Protein AF-A0A497KQF1-F1 (afdb_monomer_lite)

pLDDT: mean 91.86, std 6.02, range [51.75, 97.5]

Structure (mmCIF, N/CA/C/O backbone):
data_AF-A0A497KQF1-F1
#
_entry.id   AF-A0A497KQF1-F1
#
loop_
_atom_site.group_PDB
_atom_site.id
_atom_site.type_symbol
_atom_site.label_atom_id
_atom_site.label_alt_id
_atom_site.label_comp_id
_atom_site.label_asym_id
_atom_site.label_entity_id
_atom_site.label_seq_id
_atom_site.pdbx_PDB_ins_code
_atom_site.Cartn_x
_atom_site.Cartn_y
_atom_site.Cartn_z
_atom_site.occupancy
_atom_site.B_iso_or_equiv
_atom_site.auth_seq_id
_atom_site.auth_comp_id
_atom_site.auth_asym_id
_atom_site.auth_atom_id
_atom_site.pdbx_PDB_model_num
ATOM 1 N N . MET A 1 1 ? -23.542 -11.705 42.147 1.00 51.75 1 MET A N 1
ATOM 2 C CA . MET A 1 1 ? -23.238 -10.304 41.790 1.00 51.75 1 MET A CA 1
ATOM 3 C C . MET A 1 1 ? -24.564 -9.655 41.468 1.00 51.75 1 MET A C 1
ATOM 5 O O . MET A 1 1 ? -25.334 -10.265 40.739 1.00 51.75 1 MET A O 1
ATOM 9 N N . GLU A 1 2 ? -24.889 -8.533 42.103 1.00 63.56 2 GLU A N 1
ATOM 10 C CA . GLU A 1 2 ? -26.163 -7.850 41.864 1.00 63.56 2 GLU A CA 1
ATOM 11 C C . GLU A 1 2 ? -26.205 -7.357 40.415 1.00 63.56 2 GLU A C 1
ATOM 13 O O . GLU A 1 2 ? -25.338 -6.605 39.978 1.00 63.56 2 GLU A O 1
ATOM 18 N N . ASN A 1 3 ? -27.205 -7.811 39.660 1.00 76.56 3 ASN A N 1
ATOM 19 C CA . ASN A 1 3 ? -27.386 -7.461 38.252 1.00 76.56 3 ASN A CA 1
ATOM 20 C C . ASN A 1 3 ? -28.068 -6.097 38.095 1.00 76.56 3 ASN A C 1
ATOM 22 O O . ASN A 1 3 ? -28.768 -5.900 37.112 1.00 76.56 3 ASN A O 1
ATOM 26 N N . VAL A 1 4 ? -27.938 -5.185 39.060 1.00 85.94 4 VAL A N 1
ATOM 27 C CA . VAL A 1 4 ? -28.704 -3.935 39.099 1.00 85.94 4 VAL A CA 1
ATOM 28 C C . VAL A 1 4 ? -27.752 -2.755 39.277 1.00 85.94 4 VAL A C 1
ATOM 30 O O . VAL A 1 4 ? -26.956 -2.742 40.213 1.00 85.94 4 VAL A O 1
ATOM 33 N N . LEU A 1 5 ? -27.825 -1.772 38.377 1.00 86.00 5 LEU A N 1
ATOM 34 C CA . LEU A 1 5 ? -26.999 -0.562 38.391 1.00 86.00 5 LEU A CA 1
ATOM 35 C C . LEU A 1 5 ? -27.846 0.688 38.670 1.00 86.00 5 LEU A C 1
ATOM 37 O O . LEU A 1 5 ? -28.986 0.763 38.209 1.00 86.00 5 LEU A O 1
ATOM 41 N N . PRO A 1 6 ? -27.308 1.676 39.406 1.00 90.38 6 PRO A N 1
ATOM 42 C CA . PRO A 1 6 ? -27.988 2.943 39.641 1.00 90.38 6 PRO A CA 1
ATOM 43 C C . PRO A 1 6 ? -28.030 3.814 38.375 1.00 90.38 6 PRO A C 1
ATOM 45 O O . PRO A 1 6 ? -27.045 3.923 37.646 1.00 90.38 6 PRO A O 1
ATOM 48 N N . VAL A 1 7 ? -29.166 4.471 38.153 1.00 90.25 7 VAL A N 1
ATOM 49 C CA . VAL A 1 7 ? -29.380 5.513 37.145 1.00 90.25 7 VAL A CA 1
ATOM 50 C C . VAL A 1 7 ? -29.236 6.867 37.829 1.00 90.25 7 VAL A C 1
ATOM 52 O O . VAL A 1 7 ? -29.903 7.139 38.831 1.00 90.25 7 VAL A O 1
ATOM 55 N N . TYR A 1 8 ? -28.348 7.701 37.295 1.00 92.50 8 TYR A N 1
ATOM 56 C CA . TYR A 1 8 ? -28.025 9.012 37.852 1.00 92.50 8 TYR A CA 1
ATOM 57 C C . TYR A 1 8 ? -28.769 10.137 37.128 1.00 92.50 8 TYR A C 1
ATOM 59 O O . TYR A 1 8 ? -28.982 10.065 35.916 1.00 92.50 8 TYR A O 1
ATOM 67 N N . ASP A 1 9 ? -29.132 11.181 37.872 1.00 90.50 9 ASP A N 1
ATOM 68 C CA . ASP A 1 9 ? -29.605 12.451 37.325 1.00 90.50 9 ASP A CA 1
ATOM 69 C C . ASP A 1 9 ? -28.443 13.342 36.848 1.00 90.50 9 ASP A C 1
ATOM 71 O O . ASP A 1 9 ? -27.263 13.026 37.020 1.00 90.50 9 ASP A O 1
ATOM 75 N N . LEU A 1 10 ? -28.780 14.483 36.240 1.00 89.31 10 LEU A N 1
ATOM 76 C CA . LEU A 1 10 ? -27.799 15.474 35.780 1.00 89.31 10 LEU A CA 1
ATOM 77 C C . LEU A 1 10 ? -26.999 16.116 36.933 1.00 89.31 10 LEU A C 1
ATOM 79 O O . LEU A 1 10 ? -25.925 16.662 36.692 1.00 89.31 10 LEU A O 1
ATOM 83 N N . GLU A 1 11 ? -27.506 16.049 38.166 1.00 90.50 11 GLU A N 1
ATOM 84 C CA . GLU A 1 11 ? -26.865 16.542 39.392 1.00 90.50 11 GLU A CA 1
ATOM 85 C C . GLU A 1 11 ? -25.998 15.463 40.077 1.00 90.50 11 GLU A C 1
ATOM 87 O O . GLU A 1 11 ? -25.349 15.739 41.088 1.00 90.50 11 GLU A O 1
ATOM 92 N N . GLY A 1 12 ? -25.962 14.238 39.540 1.00 84.75 12 GLY A N 1
ATOM 93 C CA . GLY A 1 12 ? -25.232 13.095 40.088 1.00 84.75 12 GLY A CA 1
ATOM 94 C C . GLY A 1 12 ? -25.946 12.337 41.216 1.00 84.75 12 GLY A C 1
ATOM 95 O O . GLY A 1 12 ? -25.317 11.499 41.867 1.00 84.75 12 GLY A O 1
ATOM 96 N N . LYS A 1 13 ? -27.236 12.583 41.474 1.00 90.12 13 LYS A N 1
ATOM 97 C CA . LYS A 1 13 ? -28.041 11.825 42.448 1.00 90.12 13 LYS A CA 1
ATOM 98 C C . LYS A 1 13 ? -28.628 10.568 41.810 1.00 90.12 13 LYS A C 1
ATOM 100 O O . LYS A 1 13 ? -28.981 10.553 40.635 1.00 90.12 13 LYS A O 1
ATOM 105 N N . VAL A 1 14 ? -28.747 9.497 42.595 1.00 87.56 14 VAL A N 1
ATOM 106 C CA . VAL A 1 14 ? -29.343 8.229 42.144 1.00 87.56 14 VAL A CA 1
ATOM 107 C C . VAL A 1 14 ? -30.865 8.358 42.147 1.00 87.56 14 VAL A C 1
ATOM 109 O O . VAL A 1 14 ? -31.455 8.528 43.212 1.00 87.56 14 VAL A O 1
ATOM 112 N N . ILE A 1 15 ? -31.489 8.251 40.974 1.00 87.44 15 ILE A N 1
ATOM 113 C CA . ILE A 1 15 ? -32.952 8.280 40.828 1.00 87.44 15 ILE A CA 1
ATOM 114 C C . ILE A 1 15 ? -33.529 6.868 40.940 1.00 87.44 15 ILE A C 1
ATOM 116 O O . ILE A 1 15 ? -34.509 6.642 41.644 1.00 87.44 15 ILE A O 1
ATOM 120 N N . GLU A 1 16 ? -32.930 5.913 40.233 1.00 86.62 16 GLU A N 1
ATOM 121 C CA . GLU A 1 16 ? -33.508 4.584 40.028 1.00 86.62 16 GLU A CA 1
ATOM 122 C C . GLU A 1 16 ? -32.407 3.522 39.971 1.00 86.62 16 GLU A C 1
ATOM 124 O O . GLU A 1 16 ? -31.221 3.839 39.884 1.00 86.62 16 GLU A O 1
ATOM 129 N N . LYS A 1 17 ? -32.780 2.245 40.045 1.00 87.25 17 LYS A N 1
ATOM 130 C CA . LYS A 1 17 ? -31.880 1.114 39.833 1.00 87.25 17 LYS A CA 1
ATOM 131 C C . LYS A 1 17 ? -32.450 0.225 38.727 1.00 87.25 17 LYS A C 1
ATOM 133 O O . LYS A 1 17 ? -33.578 -0.239 38.844 1.00 87.25 17 LYS A O 1
ATOM 138 N N . THR A 1 18 ? -31.670 -0.029 37.679 1.00 87.94 18 THR A N 1
ATOM 139 C CA . THR A 1 18 ? -32.089 -0.805 36.500 1.00 87.94 18 THR A CA 1
ATOM 140 C C . THR A 1 18 ? -31.264 -2.078 36.361 1.00 87.94 18 THR A C 1
ATOM 142 O O . THR A 1 18 ? -30.070 -2.095 36.662 1.00 87.94 18 THR A O 1
ATOM 145 N N . GLU A 1 19 ? -31.891 -3.150 35.883 1.00 88.38 19 GLU A N 1
ATOM 146 C CA . GLU A 1 19 ? -31.211 -4.419 35.629 1.00 88.38 19 GLU A CA 1
ATOM 147 C C . GLU A 1 19 ? -30.260 -4.357 34.420 1.00 88.38 19 GLU A C 1
ATOM 149 O O . GLU A 1 19 ? -30.554 -3.742 33.394 1.00 88.38 19 GLU A O 1
ATOM 154 N N . ILE A 1 20 ? -29.117 -5.038 34.521 1.00 88.19 20 ILE A N 1
ATOM 155 C CA . ILE A 1 20 ? -28.092 -5.121 33.481 1.00 88.19 20 ILE A CA 1
ATOM 156 C C . ILE A 1 20 ? -28.562 -6.082 32.376 1.00 88.19 20 ILE A C 1
ATOM 158 O O . ILE A 1 20 ? -28.807 -7.264 32.643 1.00 88.19 20 ILE A O 1
ATOM 162 N N . PRO A 1 21 ? -28.617 -5.638 31.107 1.00 89.81 21 PRO A N 1
ATOM 163 C CA . PRO A 1 21 ? -28.924 -6.516 29.986 1.00 89.81 21 PRO A CA 1
ATOM 164 C C . PRO A 1 21 ? -27.937 -7.680 29.854 1.00 89.81 21 PRO A C 1
ATOM 166 O O . PRO A 1 21 ? -26.730 -7.526 30.046 1.00 89.81 21 PRO A O 1
ATOM 169 N N . LYS A 1 22 ? -28.435 -8.835 29.392 1.00 89.25 22 LYS A N 1
ATOM 170 C CA . LYS A 1 22 ? -27.641 -10.068 29.215 1.00 89.25 22 LYS A CA 1
ATOM 171 C C . LYS A 1 22 ? -26.362 -9.88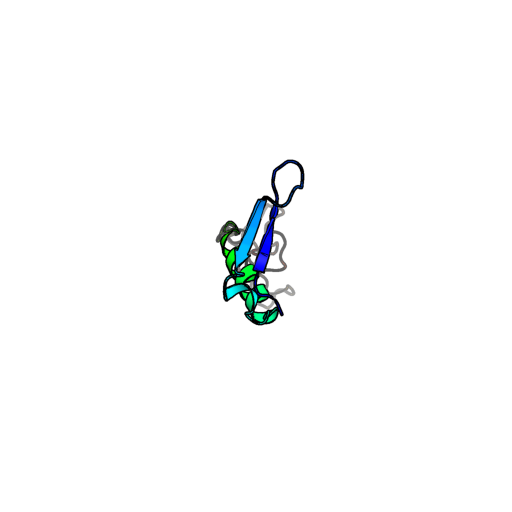1 28.380 1.00 89.25 22 LYS A C 1
ATOM 173 O O . LYS A 1 22 ? -25.398 -10.613 28.573 1.00 89.25 22 LYS A O 1
ATOM 178 N N . VAL A 1 23 ? -26.336 -8.888 27.485 1.00 89.94 23 VAL A N 1
ATOM 179 C CA . VAL A 1 23 ? -25.201 -8.579 26.596 1.00 89.94 23 VAL A CA 1
ATOM 180 C C . VAL A 1 23 ? -23.915 -8.280 27.374 1.00 89.94 23 VAL A C 1
ATOM 182 O O . VAL A 1 23 ? -22.855 -8.741 26.957 1.00 89.94 23 VAL A O 1
ATOM 185 N N . PHE A 1 24 ? -23.992 -7.596 28.519 1.00 87.44 24 PHE A N 1
ATOM 186 C CA . PHE A 1 24 ? -22.812 -7.217 29.312 1.00 87.44 24 PHE A CA 1
ATOM 187 C C . PHE A 1 24 ? -22.104 -8.403 29.981 1.00 87.44 24 PHE A C 1
ATOM 189 O O . PHE A 1 24 ? -20.935 -8.289 30.336 1.00 87.44 24 PHE A O 1
ATOM 196 N N . PHE A 1 25 ? -22.779 -9.547 30.118 1.00 89.62 25 PHE A N 1
ATOM 197 C CA . PHE A 1 25 ? -22.179 -10.777 30.646 1.00 89.62 25 PHE A CA 1
ATOM 198 C C . PHE A 1 25 ? -21.497 -11.622 29.564 1.00 89.62 25 PHE A C 1
ATOM 200 O O . PHE A 1 25 ? -20.880 -12.642 29.868 1.00 89.62 25 PHE A O 1
ATOM 207 N N . THR A 1 26 ? -21.612 -11.226 28.295 1.00 91.00 26 THR A N 1
ATOM 208 C CA . THR A 1 26 ? -20.991 -11.954 27.187 1.00 91.00 26 THR A CA 1
ATOM 209 C C . THR A 1 26 ? -19.468 -11.838 27.289 1.00 91.00 26 THR A C 1
ATOM 211 O O . THR A 1 26 ? -18.958 -10.724 27.438 1.00 91.00 26 THR A O 1
ATOM 214 N N . PRO A 1 27 ? -18.706 -12.943 27.178 1.00 93.38 27 PRO A N 1
ATOM 215 C CA . PRO A 1 27 ? -17.253 -12.879 27.237 1.00 93.38 27 PRO A CA 1
ATOM 216 C C . PRO A 1 27 ? -16.696 -12.050 26.075 1.00 93.38 27 PRO A C 1
ATOM 218 O O . PRO A 1 27 ? -17.065 -12.238 24.912 1.00 93.38 27 PRO A O 1
ATOM 221 N N . VAL A 1 28 ? -15.771 -11.145 26.389 1.00 93.75 28 VAL A N 1
ATOM 222 C CA . VAL A 1 28 ? -15.141 -10.282 25.387 1.00 93.75 28 VAL A CA 1
ATOM 223 C C . VAL A 1 28 ? -14.152 -11.095 24.555 1.00 93.75 28 VAL A C 1
ATOM 225 O O . VAL A 1 28 ? -13.196 -11.665 25.079 1.00 93.75 28 VAL A O 1
ATOM 228 N N . ARG A 1 29 ? -14.365 -11.112 23.236 1.00 96.12 29 ARG A N 1
ATOM 229 C CA . ARG A 1 29 ? -13.498 -11.776 22.253 1.00 96.12 29 ARG A CA 1
ATOM 230 C C . ARG A 1 29 ? -12.716 -10.752 21.422 1.00 96.12 29 ARG A C 1
ATOM 232 O O . ARG A 1 29 ? -13.235 -10.277 20.406 1.00 96.12 29 ARG A O 1
ATOM 239 N N . PRO A 1 30 ? -11.488 -10.376 21.829 1.00 95.62 30 PRO A N 1
ATOM 240 C CA . PRO A 1 30 ? -10.731 -9.316 21.158 1.00 95.62 30 PRO A CA 1
ATOM 241 C C . PRO A 1 30 ? -10.355 -9.670 19.712 1.00 95.62 30 PRO A C 1
ATOM 243 O O . PRO A 1 30 ? -10.250 -8.781 18.869 1.00 95.62 30 PRO A O 1
ATOM 246 N N . ASP A 1 31 ? -10.205 -10.958 19.401 1.00 96.81 31 ASP A N 1
ATOM 247 C CA . ASP A 1 31 ? -9.978 -11.485 18.055 1.00 96.81 31 ASP A CA 1
ATOM 248 C C . ASP A 1 31 ? -11.138 -11.150 17.102 1.00 96.81 31 ASP A C 1
ATOM 250 O O . ASP A 1 31 ? -10.918 -10.602 16.016 1.00 96.81 31 ASP A O 1
ATOM 254 N N . LEU A 1 32 ? -12.379 -11.412 17.530 1.00 96.19 32 LEU A N 1
ATOM 255 C CA . LEU A 1 32 ? -13.579 -11.125 16.741 1.00 96.19 32 LEU A CA 1
ATOM 256 C C . LEU A 1 32 ? -13.832 -9.626 16.616 1.00 96.19 32 LEU A C 1
ATOM 258 O O . LEU A 1 32 ? -14.117 -9.150 15.518 1.00 96.19 32 LEU A O 1
ATOM 262 N N . VAL A 1 33 ? -13.688 -8.882 17.717 1.00 96.31 33 VAL A N 1
ATOM 263 C CA . VAL A 1 33 ? -13.871 -7.424 17.719 1.00 96.31 33 VAL A CA 1
ATOM 264 C C . VAL A 1 33 ? -12.884 -6.771 16.755 1.00 96.31 33 VAL A C 1
ATOM 266 O O . VAL A 1 33 ? -13.290 -5.990 15.896 1.00 96.31 33 VAL A O 1
ATOM 269 N N . LYS A 1 34 ? -11.600 -7.148 16.813 1.00 97.31 34 LYS A N 1
ATOM 270 C CA . LYS A 1 34 ? -10.577 -6.622 15.901 1.00 97.31 34 LYS A CA 1
ATOM 271 C C . LYS A 1 34 ? -10.914 -6.927 14.443 1.00 97.31 34 LYS A C 1
ATOM 273 O O . LYS A 1 34 ? -10.837 -6.034 13.603 1.00 97.31 34 LYS A O 1
ATOM 278 N N . ARG A 1 35 ? -11.313 -8.166 14.135 1.00 97.31 35 ARG A N 1
ATOM 279 C CA . ARG A 1 35 ? -11.684 -8.562 12.769 1.00 97.31 35 ARG A CA 1
ATOM 280 C C . ARG A 1 35 ? -12.888 -7.772 12.250 1.00 97.31 35 ARG A C 1
ATOM 282 O O . ARG A 1 35 ? -12.848 -7.302 11.116 1.00 97.31 35 ARG A O 1
ATOM 289 N N . ALA A 1 36 ? -13.924 -7.609 13.070 1.00 97.12 36 ALA A N 1
ATOM 290 C CA . ALA A 1 36 ? -15.122 -6.859 12.705 1.00 97.12 36 ALA A CA 1
ATOM 291 C C . ALA A 1 36 ? -14.805 -5.378 12.449 1.00 97.12 36 ALA A C 1
ATOM 293 O O . ALA A 1 36 ? -15.204 -4.830 11.423 1.00 97.12 36 ALA A O 1
ATOM 294 N N . VAL A 1 37 ? -14.025 -4.747 13.332 1.00 97.25 37 VAL A N 1
ATOM 295 C CA . VAL A 1 37 ? -13.646 -3.334 13.191 1.00 97.25 37 VAL A CA 1
ATOM 296 C C . VAL A 1 37 ? -12.795 -3.107 11.944 1.00 97.25 37 VAL A C 1
ATOM 298 O O . VAL A 1 37 ? -13.077 -2.176 11.196 1.00 97.25 37 VAL A O 1
ATOM 301 N N . LEU A 1 38 ? -11.806 -3.964 11.670 1.00 97.50 38 LEU A N 1
ATOM 302 C CA . LEU A 1 38 ? -10.983 -3.848 10.459 1.00 97.50 38 LEU A CA 1
ATOM 303 C C . LEU A 1 38 ? -11.823 -3.968 9.180 1.00 97.50 38 LEU A C 1
ATOM 305 O O . LEU A 1 38 ? -11.619 -3.200 8.241 1.00 97.50 38 LEU A O 1
ATOM 309 N N . ALA A 1 39 ? -12.798 -4.881 9.154 1.00 97.06 39 ALA A N 1
ATOM 310 C CA . ALA A 1 39 ? -13.714 -5.013 8.024 1.00 97.06 39 ALA A CA 1
ATOM 311 C C . ALA A 1 39 ? -14.564 -3.745 7.836 1.00 97.06 39 ALA A C 1
ATOM 313 O O . ALA A 1 39 ? -14.616 -3.199 6.736 1.00 97.06 39 ALA A O 1
ATOM 314 N N . ILE A 1 40 ? -15.156 -3.215 8.911 1.00 97.31 40 ILE A N 1
ATOM 315 C CA . ILE A 1 40 ? -15.960 -1.984 8.860 1.00 97.31 40 ILE A CA 1
ATOM 316 C C . ILE A 1 40 ? -15.108 -0.784 8.426 1.00 97.31 40 ILE A C 1
ATOM 318 O O . ILE A 1 40 ? -15.545 0.026 7.611 1.00 97.31 40 ILE A O 1
ATOM 322 N N . GLN A 1 41 ? -13.879 -0.670 8.931 1.00 97.31 41 GLN A N 1
ATOM 323 C CA . GLN A 1 41 ? -12.954 0.391 8.531 1.00 97.31 41 GLN A CA 1
ATOM 324 C C . GLN A 1 41 ? -12.581 0.291 7.052 1.00 97.31 41 GLN A C 1
ATOM 326 O O . GLN A 1 41 ? -12.531 1.318 6.379 1.00 97.31 41 GLN A O 1
ATOM 331 N N . SER A 1 42 ? -12.388 -0.925 6.528 1.00 95.69 42 SER A N 1
ATOM 332 C CA . SER A 1 42 ? -12.035 -1.125 5.120 1.00 95.69 42 SER A CA 1
ATOM 333 C C . SER A 1 42 ? -13.091 -0.598 4.144 1.00 95.69 42 SER A C 1
ATOM 335 O O . SER A 1 42 ? -12.739 -0.076 3.090 1.00 95.69 42 SER A O 1
ATOM 337 N N . LEU A 1 43 ? -14.371 -0.637 4.530 1.00 94.88 43 LEU A N 1
ATOM 338 C CA . LEU A 1 43 ? -15.481 -0.122 3.722 1.00 94.88 43 LEU A CA 1
ATOM 339 C C . LEU A 1 43 ? -15.495 1.408 3.611 1.00 94.88 43 LEU A C 1
ATOM 341 O O . LEU A 1 43 ? -16.176 1.952 2.749 1.00 94.88 43 LEU A O 1
ATOM 345 N N . ARG A 1 44 ? -14.767 2.114 4.483 1.00 96.06 44 ARG A N 1
ATOM 346 C CA . ARG A 1 44 ? -14.711 3.582 4.481 1.00 96.06 44 ARG A CA 1
ATOM 347 C C . ARG A 1 44 ? -13.648 4.139 3.537 1.00 96.06 44 ARG A C 1
ATOM 349 O O . ARG A 1 44 ? -13.593 5.353 3.355 1.00 96.06 44 ARG A O 1
ATOM 356 N N . PHE A 1 45 ? -12.778 3.296 2.981 1.00 95.12 45 PHE A N 1
ATOM 357 C CA . PHE A 1 45 ? -11.723 3.755 2.086 1.00 95.12 45 PHE A CA 1
ATOM 358 C C . PHE A 1 45 ? -12.273 4.057 0.694 1.00 95.12 45 PHE A C 1
ATOM 360 O O . PHE A 1 45 ? -12.988 3.250 0.105 1.00 95.12 45 PHE A O 1
ATOM 367 N N . GLN A 1 46 ? -11.889 5.211 0.148 1.00 96.44 46 GLN A N 1
ATOM 368 C CA . GLN A 1 46 ? -12.204 5.555 -1.232 1.00 96.44 46 GLN A CA 1
ATOM 369 C C . GLN A 1 46 ? -11.308 4.751 -2.188 1.00 96.44 46 GLN A C 1
ATOM 371 O O . GLN A 1 46 ? -10.085 4.752 -2.003 1.00 96.44 46 GLN A O 1
ATOM 376 N N . PRO A 1 47 ? -11.869 4.098 -3.226 1.00 93.81 47 PRO A N 1
ATOM 377 C CA . PRO A 1 47 ? -11.071 3.452 -4.258 1.00 93.81 47 PRO A CA 1
ATOM 378 C C . PRO A 1 47 ? -10.125 4.450 -4.930 1.00 93.81 47 PRO A C 1
ATOM 380 O O . PRO A 1 47 ? -10.531 5.535 -5.345 1.00 93.81 47 PRO A O 1
ATOM 383 N N . GLN A 1 48 ? -8.862 4.061 -5.059 1.00 93.69 48 GLN A N 1
ATOM 384 C CA . GLN A 1 48 ? -7.816 4.855 -5.695 1.00 93.69 48 GLN A CA 1
ATOM 385 C C . GLN A 1 48 ? -6.991 3.972 -6.628 1.00 93.69 48 GLN A C 1
ATOM 387 O O . GLN A 1 48 ? -6.837 2.776 -6.388 1.00 93.69 48 GLN A O 1
ATOM 392 N N . GLY A 1 49 ? -6.449 4.564 -7.687 1.00 93.31 49 GLY A N 1
ATOM 393 C CA . GLY A 1 49 ? -5.638 3.852 -8.668 1.00 93.31 49 GLY A CA 1
ATOM 394 C C . GLY A 1 49 ? -4.963 4.804 -9.649 1.00 93.31 49 GLY A C 1
ATOM 395 O O . GLY A 1 49 ? -5.289 5.991 -9.714 1.00 93.31 49 GLY A O 1
ATOM 396 N N . ARG A 1 50 ? -3.989 4.288 -10.401 1.00 92.62 50 ARG A N 1
ATOM 397 C CA . ARG A 1 50 ? -3.331 5.014 -11.499 1.00 92.62 50 ARG A CA 1
ATOM 398 C C . ARG A 1 50 ? -4.135 4.847 -12.796 1.00 92.62 50 ARG A C 1
ATOM 400 O O . ARG A 1 50 ? -4.877 3.881 -12.943 1.00 92.62 50 ARG A O 1
ATOM 407 N N . ASP A 1 51 ? -3.944 5.748 -13.767 1.00 93.12 51 ASP A N 1
ATOM 408 C CA . ASP A 1 51 ? -4.461 5.540 -15.132 1.00 93.12 51 ASP A CA 1
ATOM 409 C C . ASP A 1 51 ? -3.924 4.194 -15.675 1.00 93.12 51 ASP A C 1
ATOM 411 O O . ASP A 1 51 ? -2.700 4.007 -15.704 1.00 93.12 51 ASP A O 1
ATOM 415 N N . PRO A 1 52 ? -4.790 3.264 -16.131 1.00 91.62 52 PRO A N 1
ATOM 416 C CA . PRO A 1 52 ? -4.379 1.979 -16.703 1.00 91.62 52 PRO A CA 1
ATOM 417 C C . PRO A 1 52 ? -3.345 2.076 -17.838 1.00 91.62 52 PRO A C 1
ATOM 419 O O . PRO A 1 52 ? -2.594 1.117 -18.081 1.00 91.62 52 PRO A O 1
ATOM 422 N N . LEU A 1 53 ? -3.300 3.216 -18.536 1.00 93.69 53 LEU A N 1
ATOM 423 C CA . LEU A 1 53 ? -2.377 3.517 -19.631 1.00 93.69 53 LEU A CA 1
ATOM 424 C C . LEU A 1 53 ? -1.150 4.347 -19.208 1.00 93.69 53 LEU A C 1
ATOM 426 O O . LEU A 1 53 ? -0.295 4.635 -20.053 1.00 93.69 53 LEU A O 1
ATOM 430 N N . ALA A 1 54 ? -1.007 4.706 -17.929 1.00 94.75 54 ALA A N 1
ATOM 431 C CA . ALA A 1 54 ? 0.152 5.444 -17.430 1.00 94.75 54 ALA A CA 1
ATOM 432 C C . ALA A 1 54 ? 1.465 4.698 -17.738 1.00 94.75 54 ALA A C 1
ATOM 434 O O . ALA A 1 54 ? 1.621 3.512 -17.442 1.00 94.75 54 ALA A O 1
ATOM 435 N N . GLY A 1 55 ? 2.413 5.387 -18.382 1.00 93.00 55 GLY A N 1
ATOM 436 C CA . GLY A 1 55 ? 3.696 4.806 -18.801 1.00 93.00 55 GLY A CA 1
ATOM 437 C C . GLY A 1 55 ? 3.616 3.787 -19.951 1.00 93.00 55 GLY A C 1
ATOM 438 O O . GLY A 1 55 ? 4.655 3.289 -20.384 1.00 93.00 55 GLY A O 1
ATOM 439 N N . LYS A 1 56 ? 2.412 3.485 -20.472 1.00 93.56 56 LYS A N 1
ATOM 440 C CA . LYS A 1 56 ? 2.184 2.591 -21.627 1.00 93.56 56 LYS A CA 1
ATOM 441 C C . LYS A 1 56 ? 1.911 3.333 -22.936 1.00 93.56 56 LYS A C 1
ATOM 443 O O . LYS A 1 56 ? 2.007 2.724 -23.994 1.00 93.56 56 LYS A O 1
ATOM 448 N N . ARG A 1 57 ? 1.594 4.633 -22.888 1.00 93.75 57 ARG A N 1
ATOM 449 C CA . ARG A 1 57 ? 1.385 5.494 -24.072 1.00 93.75 57 ARG A CA 1
ATOM 450 C C . ARG A 1 57 ? 2.716 5.822 -24.760 1.00 93.75 57 ARG A C 1
ATOM 452 O O . ARG A 1 57 ? 3.181 6.956 -24.751 1.00 93.75 57 ARG A O 1
ATOM 459 N N . THR A 1 58 ? 3.376 4.804 -25.294 1.00 91.06 58 THR A N 1
ATOM 460 C CA . THR A 1 58 ? 4.673 4.916 -25.958 1.00 91.06 58 THR A CA 1
ATOM 461 C C . THR A 1 58 ? 4.771 3.906 -27.095 1.00 91.06 58 THR A C 1
ATOM 463 O O . THR A 1 58 ? 4.199 2.825 -27.023 1.00 91.06 58 THR A O 1
ATOM 466 N N . THR A 1 59 ? 5.525 4.245 -28.138 1.00 91.94 59 THR A N 1
ATOM 467 C CA . THR A 1 59 ? 5.819 3.369 -29.284 1.00 91.94 59 THR A CA 1
ATOM 468 C C . THR A 1 59 ? 7.016 2.445 -29.029 1.00 91.94 59 THR A C 1
ATOM 470 O O . THR A 1 59 ? 7.590 1.895 -29.969 1.00 91.94 59 THR A O 1
ATOM 473 N N . ALA A 1 60 ? 7.459 2.335 -27.772 1.00 94.38 60 ALA A N 1
ATOM 474 C CA . ALA A 1 60 ? 8.684 1.643 -27.410 1.00 94.38 60 ALA A CA 1
ATOM 475 C C . ALA A 1 60 ? 8.600 0.132 -27.665 1.00 94.38 60 ALA A C 1
ATOM 477 O O . ALA A 1 60 ? 7.697 -0.540 -27.176 1.00 94.38 60 ALA A O 1
ATOM 478 N N . GLU A 1 61 ? 9.602 -0.406 -28.357 1.00 94.06 61 GLU A N 1
ATOM 479 C CA . GLU A 1 61 ? 9.720 -1.833 -28.672 1.00 94.06 61 GLU A CA 1
ATOM 480 C C . GLU A 1 61 ? 11.145 -2.328 -28.428 1.00 94.06 61 GLU A C 1
ATOM 482 O O . GLU A 1 61 ? 12.104 -1.550 -28.415 1.00 94.06 61 GLU A O 1
ATOM 487 N N . SER A 1 62 ? 11.294 -3.630 -28.182 1.00 93.94 62 SER A N 1
ATOM 488 C CA . SER A 1 62 ? 12.618 -4.225 -27.998 1.00 93.94 62 SER A CA 1
ATOM 489 C C . SER A 1 62 ? 13.344 -4.323 -29.339 1.00 93.94 62 SER A C 1
ATOM 491 O O . SER A 1 62 ? 12.760 -4.737 -30.335 1.00 93.94 62 SER A O 1
ATOM 493 N N . ARG A 1 63 ? 14.636 -3.979 -29.356 1.00 91.62 63 ARG A N 1
ATOM 494 C CA . ARG A 1 63 ? 15.497 -4.094 -30.548 1.00 91.62 63 ARG A CA 1
ATOM 495 C C . ARG A 1 63 ? 16.112 -5.489 -30.731 1.00 91.62 63 ARG A C 1
ATOM 497 O O . ARG A 1 63 ? 16.884 -5.686 -31.659 1.00 91.62 63 ARG A O 1
ATOM 504 N N . GLY A 1 64 ? 15.801 -6.442 -29.851 1.00 92.94 64 GLY A N 1
ATOM 505 C CA . GLY A 1 64 ? 16.354 -7.796 -29.915 1.00 92.94 64 GLY A CA 1
ATOM 506 C C . GLY A 1 64 ? 17.797 -7.902 -29.406 1.00 92.94 64 GLY A C 1
ATOM 507 O O . GLY A 1 64 ? 18.222 -7.148 -28.529 1.00 92.94 64 GLY A O 1
ATOM 508 N N . VAL A 1 65 ? 18.524 -8.904 -29.903 1.00 94.69 65 VAL A N 1
ATOM 509 C CA . VAL A 1 65 ? 19.908 -9.246 -29.515 1.00 94.69 65 VAL A CA 1
ATOM 510 C C . VAL A 1 65 ? 20.930 -8.724 -30.536 1.00 94.69 65 VAL A C 1
ATOM 512 O O . VAL A 1 65 ? 20.552 -8.236 -31.593 1.00 94.69 65 VAL A O 1
ATOM 515 N N . GLY A 1 66 ? 22.230 -8.835 -30.231 1.00 93.69 66 GLY A N 1
ATOM 516 C CA . GLY A 1 66 ? 23.311 -8.566 -31.198 1.00 93.69 66 GLY A CA 1
ATOM 517 C C . GLY A 1 66 ? 23.781 -7.109 -31.292 1.00 93.69 66 GLY A C 1
ATOM 518 O O . GLY A 1 66 ? 24.609 -6.791 -32.134 1.00 93.69 66 GLY A O 1
ATOM 519 N N . LEU A 1 67 ? 23.286 -6.228 -30.417 1.00 92.31 67 LEU A N 1
ATOM 520 C CA . LEU A 1 67 ? 23.581 -4.787 -30.440 1.00 92.31 67 LEU A CA 1
ATOM 521 C C . LEU A 1 67 ? 24.424 -4.297 -29.246 1.00 92.31 67 LEU A C 1
ATOM 523 O O . LEU A 1 67 ? 24.569 -3.093 -29.061 1.00 92.31 67 LEU A O 1
ATOM 527 N N . GLY A 1 68 ? 24.919 -5.196 -28.385 1.00 94.50 68 GLY A N 1
ATOM 528 C CA . GLY A 1 68 ? 25.677 -4.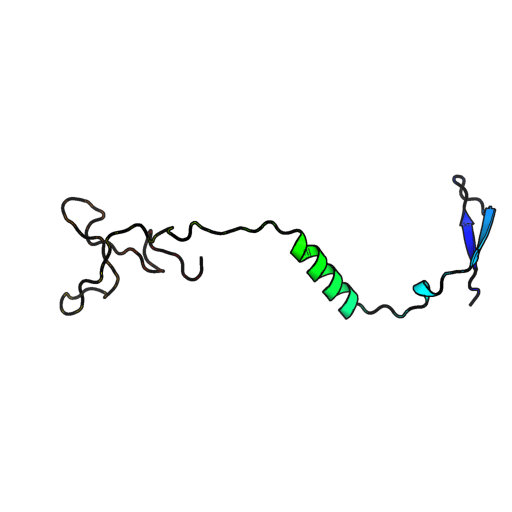821 -27.177 1.00 94.50 68 GLY A CA 1
ATOM 529 C C . GLY A 1 68 ? 24.874 -4.022 -26.134 1.00 94.50 68 GLY A C 1
ATOM 530 O O . GLY A 1 68 ? 25.453 -3.399 -25.251 1.00 94.50 68 GLY A O 1
ATOM 531 N N . ILE A 1 69 ? 23.538 -4.025 -26.227 1.00 93.69 69 ILE A N 1
ATOM 532 C CA . ILE A 1 69 ? 22.625 -3.289 -25.339 1.00 93.69 69 ILE A CA 1
ATOM 533 C C . ILE A 1 69 ? 21.634 -4.228 -24.645 1.00 93.69 69 ILE A C 1
ATOM 535 O O . ILE A 1 69 ? 21.306 -5.304 -25.143 1.00 93.69 69 ILE A O 1
ATOM 539 N N . ALA A 1 70 ? 21.089 -3.780 -23.511 1.00 93.44 70 ALA A N 1
ATOM 540 C CA . ALA A 1 70 ? 20.006 -4.481 -22.824 1.00 93.44 70 ALA A CA 1
ATOM 541 C C . ALA A 1 70 ? 18.732 -4.593 -23.691 1.00 93.44 70 ALA A C 1
ATOM 543 O O . ALA A 1 70 ? 18.370 -3.648 -24.398 1.00 93.44 70 ALA A O 1
ATOM 544 N N . ARG A 1 71 ? 18.003 -5.712 -23.546 1.00 94.31 71 ARG A N 1
ATOM 545 C CA . ARG A 1 71 ? 16.791 -6.091 -24.317 1.00 94.31 71 ARG A CA 1
ATOM 546 C C . ARG A 1 71 ? 15.499 -5.346 -23.928 1.00 94.31 71 ARG A C 1
ATOM 548 O O . ARG A 1 71 ? 14.398 -5.802 -24.236 1.00 94.31 71 ARG A O 1
ATOM 555 N N . ILE A 1 72 ? 15.617 -4.217 -23.236 1.00 95.06 72 ILE A N 1
ATOM 556 C CA . ILE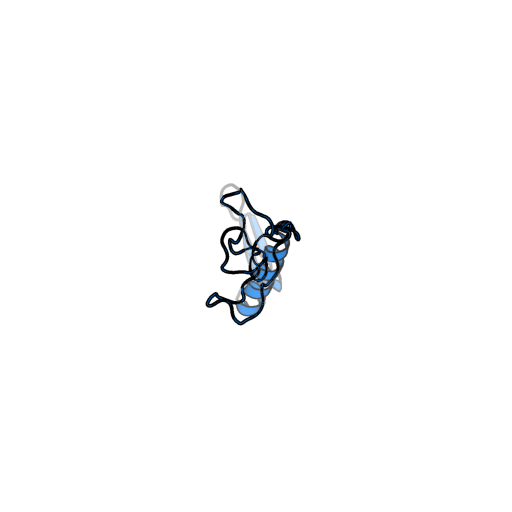 A 1 72 ? 14.484 -3.412 -22.755 1.00 95.06 72 ILE A CA 1
ATOM 557 C C . ILE A 1 72 ? 13.791 -2.721 -23.950 1.00 95.06 72 ILE A C 1
ATOM 559 O O . ILE A 1 72 ? 14.484 -2.353 -24.903 1.00 95.06 72 ILE A O 1
ATOM 563 N N . PRO A 1 73 ? 12.458 -2.508 -23.925 1.00 95.94 73 PRO A N 1
ATOM 564 C CA . PRO A 1 73 ? 11.774 -1.720 -24.947 1.00 95.94 73 PRO A CA 1
ATOM 565 C C . PRO A 1 73 ? 12.312 -0.289 -25.015 1.00 95.94 73 PRO A C 1
ATOM 567 O O . PRO A 1 73 ? 12.463 0.376 -23.988 1.00 95.94 73 PRO A O 1
ATOM 570 N N . ARG A 1 74 ? 12.598 0.199 -26.224 1.00 95.00 74 ARG A N 1
ATOM 571 C CA . ARG A 1 74 ? 13.169 1.529 -26.461 1.00 95.00 74 ARG A CA 1
ATOM 572 C C . ARG A 1 74 ? 12.291 2.352 -27.387 1.00 95.00 74 ARG A C 1
ATOM 574 O O . ARG A 1 74 ? 11.756 1.824 -28.358 1.00 95.00 74 ARG A O 1
ATOM 581 N N . VAL A 1 75 ? 12.166 3.646 -27.099 1.00 95.25 75 VAL A N 1
ATOM 582 C CA . VAL A 1 75 ? 11.351 4.583 -27.886 1.00 95.25 75 VAL A CA 1
ATOM 583 C C . VAL A 1 75 ? 11.880 4.656 -29.322 1.00 95.25 75 VAL A C 1
ATOM 585 O O . VAL A 1 75 ? 13.082 4.841 -29.540 1.00 95.25 75 VAL A O 1
ATOM 588 N N . LYS A 1 76 ? 10.982 4.488 -30.298 1.00 92.88 76 LYS A N 1
ATOM 589 C CA . LYS A 1 76 ? 11.292 4.570 -31.733 1.00 92.88 76 LYS A CA 1
ATOM 590 C C . LYS A 1 76 ? 11.569 6.016 -32.170 1.00 92.88 76 LYS A C 1
ATOM 592 O O . LYS A 1 76 ? 11.217 6.962 -31.473 1.00 92.88 76 LYS A O 1
ATOM 597 N N . GLY A 1 77 ? 12.160 6.171 -33.353 1.00 91.69 77 GLY A N 1
ATOM 598 C CA . GLY A 1 77 ? 12.449 7.469 -33.970 1.00 91.69 77 GLY A CA 1
ATOM 599 C C . GLY A 1 77 ? 13.912 7.900 -33.850 1.00 91.69 77 GLY A C 1
ATOM 600 O O . GLY A 1 77 ? 14.764 7.137 -33.392 1.00 91.69 77 GLY A O 1
ATOM 601 N N . ALA A 1 78 ? 14.184 9.127 -34.292 1.00 92.69 78 ALA A N 1
ATOM 602 C CA . ALA A 1 78 ? 15.490 9.784 -34.287 1.00 92.69 78 ALA A CA 1
ATOM 603 C C . ALA A 1 78 ? 15.306 11.302 -34.083 1.00 92.69 78 ALA A C 1
ATOM 605 O O . ALA A 1 78 ? 14.182 11.799 -34.127 1.00 92.69 78 ALA A O 1
ATOM 606 N N . GLY A 1 79 ? 16.392 12.038 -33.830 1.00 93.00 79 GLY A N 1
ATOM 607 C CA . GLY A 1 79 ? 16.369 13.508 -33.748 1.00 93.00 79 GLY A CA 1
ATOM 608 C C . GLY A 1 79 ? 15.794 14.102 -32.455 1.00 93.00 79 GLY A C 1
ATOM 609 O O . GLY A 1 79 ? 15.799 15.317 -32.298 1.00 93.00 79 GLY A O 1
ATOM 610 N N . THR A 1 80 ? 15.345 13.275 -31.504 1.00 92.81 80 THR A N 1
ATOM 611 C CA . THR A 1 80 ? 14.946 13.728 -30.160 1.00 92.81 80 THR A CA 1
ATOM 612 C C . THR A 1 80 ? 15.816 13.063 -29.095 1.00 92.81 80 THR A C 1
ATOM 614 O O . THR A 1 80 ? 16.182 11.897 -29.263 1.00 92.81 80 THR A O 1
ATOM 617 N N . PRO A 1 81 ? 16.089 13.723 -27.954 1.00 93.31 81 PRO A N 1
ATOM 618 C CA . PRO A 1 81 ? 16.824 13.101 -26.849 1.00 93.31 81 PRO A CA 1
ATOM 619 C C . PRO A 1 81 ? 16.149 11.836 -26.306 1.00 93.31 81 PRO A C 1
ATOM 621 O O . PRO A 1 81 ? 16.807 10.984 -25.712 1.00 93.31 81 PRO A O 1
ATOM 624 N N . ARG A 1 82 ? 14.827 11.710 -26.493 1.00 91.69 82 ARG A N 1
ATOM 625 C CA . 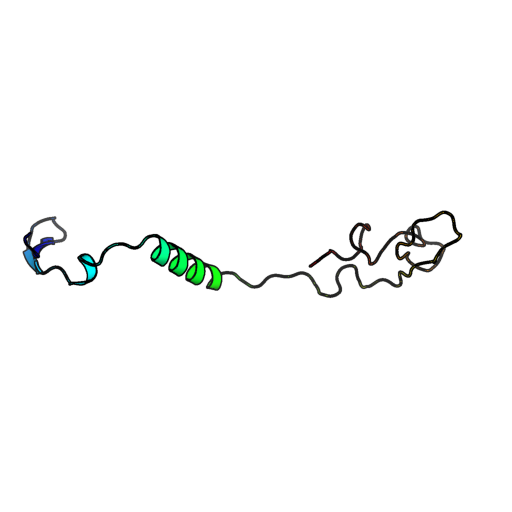ARG A 1 82 ? 14.037 10.572 -26.017 1.00 91.69 82 ARG A CA 1
ATOM 626 C C . ARG A 1 82 ? 14.175 9.335 -26.909 1.00 91.69 82 ARG A C 1
ATOM 628 O O . ARG A 1 82 ? 13.970 8.224 -26.419 1.00 91.69 82 ARG A O 1
ATOM 635 N N . ALA A 1 83 ? 14.527 9.501 -28.184 1.00 93.38 83 ALA A N 1
ATOM 636 C CA . ALA A 1 83 ? 14.709 8.392 -29.114 1.00 93.38 83 ALA A CA 1
ATOM 637 C C . ALA A 1 83 ? 15.794 7.419 -28.617 1.00 93.38 83 ALA A C 1
ATOM 639 O O . ALA A 1 83 ? 16.877 7.822 -28.203 1.00 93.38 83 ALA A O 1
ATOM 640 N N . GLY A 1 84 ? 15.504 6.116 -28.631 1.00 91.94 84 GLY A N 1
ATOM 641 C CA . GLY A 1 84 ? 16.430 5.078 -28.167 1.00 91.94 84 GLY A CA 1
ATOM 642 C C . GLY A 1 84 ? 16.517 4.898 -26.646 1.00 91.94 84 GLY A C 1
ATOM 643 O O . GLY A 1 84 ? 17.140 3.931 -26.195 1.00 91.94 84 GLY A O 1
ATOM 644 N N . GLN A 1 85 ? 15.873 5.747 -25.839 1.00 94.81 85 GLN A N 1
ATOM 645 C CA . GLN A 1 85 ? 15.783 5.541 -24.391 1.00 94.81 85 GLN A CA 1
ATOM 646 C C . GLN A 1 85 ? 14.809 4.415 -24.036 1.00 94.81 85 GLN A C 1
ATOM 648 O O . GLN A 1 85 ? 13.873 4.132 -24.784 1.00 94.81 85 GLN A O 1
ATOM 653 N N . GLY A 1 86 ? 15.019 3.788 -22.875 1.00 94.31 86 GLY A N 1
ATOM 654 C CA . GLY A 1 86 ? 14.108 2.781 -22.335 1.00 94.31 86 GLY A CA 1
ATOM 655 C C . GLY A 1 86 ? 12.738 3.371 -21.986 1.00 94.31 86 GLY A C 1
ATOM 656 O O . GLY A 1 86 ? 12.648 4.482 -21.462 1.00 94.31 86 GLY A O 1
ATOM 657 N N . GLY A 1 87 ? 11.679 2.619 -22.261 1.00 94.56 87 GLY A N 1
ATOM 658 C CA . GLY A 1 87 ? 10.305 2.971 -21.913 1.00 94.56 87 GLY A CA 1
ATOM 659 C C . GLY A 1 87 ? 9.437 1.727 -21.765 1.00 94.56 87 GLY A C 1
ATOM 660 O O . GLY A 1 87 ? 9.931 0.608 -21.889 1.00 94.56 87 GLY A O 1
ATOM 661 N N . PHE A 1 88 ? 8.139 1.925 -21.516 1.00 94.12 88 PHE A N 1
ATOM 662 C CA . PHE A 1 88 ? 7.107 0.889 -21.342 1.00 94.12 88 PHE A CA 1
ATOM 663 C C . PHE A 1 88 ? 7.289 -0.055 -20.141 1.00 94.12 88 PHE A C 1
ATOM 665 O O . PHE A 1 88 ? 6.311 -0.347 -19.462 1.00 94.12 88 PHE A O 1
ATOM 672 N N . ALA A 1 89 ? 8.499 -0.531 -19.853 1.00 94.00 89 ALA A N 1
ATOM 673 C CA . ALA A 1 89 ? 8.787 -1.535 -18.836 1.00 94.00 89 ALA A CA 1
ATOM 674 C C . ALA A 1 89 ? 8.963 -0.936 -17.424 1.00 94.00 89 ALA A C 1
ATOM 676 O O . ALA A 1 89 ? 9.443 0.198 -17.296 1.00 94.00 89 ALA A O 1
ATOM 677 N N . PRO A 1 90 ? 8.653 -1.704 -16.360 1.00 93.75 90 PRO A N 1
ATOM 678 C CA . PRO A 1 90 ? 9.026 -1.324 -15.001 1.00 93.75 90 PRO A CA 1
ATOM 679 C C . PRO A 1 90 ? 10.551 -1.247 -14.866 1.00 93.75 90 PRO A C 1
ATOM 681 O O . PRO A 1 90 ? 11.279 -2.018 -15.488 1.00 93.75 90 PRO A O 1
ATOM 684 N N . GLY A 1 91 ? 11.034 -0.279 -14.087 1.00 92.75 91 GLY A N 1
ATOM 685 C CA . GLY A 1 91 ? 12.466 0.016 -13.953 1.00 92.75 91 GLY A CA 1
ATOM 686 C C . GLY A 1 91 ? 13.032 0.948 -15.031 1.00 92.75 91 GLY A C 1
ATOM 687 O O . GLY A 1 91 ? 14.210 1.287 -14.981 1.00 92.75 91 GLY A O 1
ATOM 688 N N . THR A 1 92 ? 12.212 1.405 -15.985 1.00 93.38 92 THR A N 1
ATOM 689 C CA . THR A 1 92 ? 12.596 2.464 -16.933 1.00 93.38 92 THR A CA 1
ATOM 690 C C . THR A 1 92 ? 12.020 3.814 -16.520 1.00 93.38 92 THR A C 1
ATOM 692 O O . THR A 1 92 ? 10.900 3.900 -16.013 1.00 93.38 92 THR A O 1
ATOM 695 N N . VAL A 1 93 ? 12.765 4.895 -16.765 1.00 92.31 93 VAL A N 1
ATOM 696 C CA . VAL A 1 93 ? 12.276 6.257 -16.513 1.00 92.31 93 VAL A CA 1
ATOM 697 C C . VAL A 1 93 ? 11.116 6.564 -17.464 1.00 92.31 93 VAL A C 1
ATOM 699 O O . VAL A 1 93 ? 11.266 6.529 -18.691 1.00 92.31 93 VAL A O 1
ATOM 702 N N . GLY A 1 94 ? 9.947 6.856 -16.888 1.00 89.31 94 GLY A N 1
ATOM 703 C CA . GLY A 1 94 ? 8.706 7.110 -17.626 1.00 89.31 94 GLY A CA 1
ATOM 704 C C . GLY A 1 94 ? 8.022 5.855 -18.188 1.00 89.31 94 GLY A C 1
ATOM 705 O O . GLY A 1 94 ? 7.108 5.984 -19.002 1.00 89.31 94 GLY A O 1
ATOM 706 N N . GLY A 1 95 ? 8.462 4.653 -17.800 1.00 93.81 95 GLY A N 1
ATOM 707 C CA . GLY A 1 95 ? 7.761 3.399 -18.089 1.00 93.81 95 GLY A CA 1
ATOM 708 C C . GLY A 1 95 ? 6.609 3.125 -17.122 1.00 93.81 95 GLY A C 1
ATOM 709 O O . GLY A 1 95 ? 6.373 3.875 -16.172 1.00 93.81 95 GLY A O 1
ATOM 710 N N . ARG A 1 96 ? 5.871 2.035 -17.357 1.00 94.56 96 ARG A N 1
ATOM 711 C CA . ARG A 1 96 ? 4.781 1.619 -16.464 1.00 94.56 96 ARG A CA 1
ATOM 712 C C . ARG A 1 96 ? 5.334 1.083 -15.140 1.00 94.56 96 ARG A C 1
ATOM 714 O O . ARG A 1 96 ? 6.388 0.451 -15.119 1.00 94.56 96 ARG A O 1
ATOM 721 N N . LEU A 1 97 ? 4.578 1.229 -14.057 1.00 93.62 97 LEU A N 1
ATOM 722 C CA . LEU A 1 97 ? 4.879 0.541 -12.798 1.00 93.62 97 LEU A CA 1
ATOM 723 C C . LEU A 1 97 ? 4.567 -0.962 -12.894 1.00 93.62 97 LEU A C 1
ATOM 725 O O . LEU A 1 97 ? 3.741 -1.408 -13.702 1.00 93.62 97 LEU A O 1
ATOM 729 N N . ALA A 1 98 ? 5.242 -1.757 -12.065 1.00 91.81 98 ALA A N 1
ATOM 730 C CA . ALA A 1 98 ? 4.834 -3.131 -11.8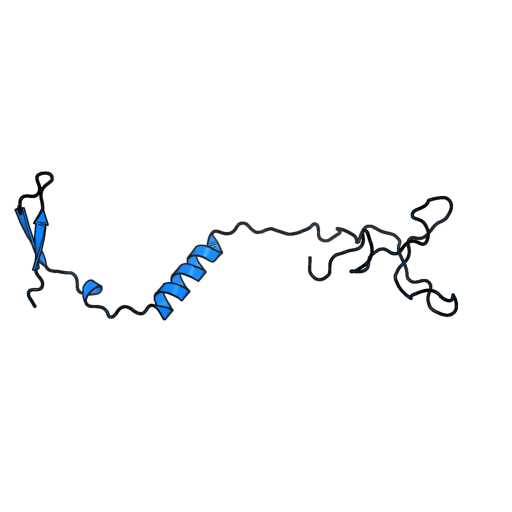13 1.00 91.81 98 ALA A CA 1
ATOM 731 C C . ALA A 1 98 ? 3.660 -3.097 -10.823 1.00 91.81 98 ALA A C 1
ATOM 733 O O . ALA A 1 98 ? 3.810 -2.534 -9.747 1.00 91.81 98 ALA A O 1
ATOM 734 N N . HIS A 1 99 ? 2.516 -3.669 -11.212 1.00 90.31 99 HIS A N 1
ATOM 735 C CA . HIS A 1 99 ? 1.274 -3.700 -10.418 1.00 90.31 99 HIS A CA 1
ATOM 736 C C . HIS A 1 99 ? 0.754 -2.302 -9.994 1.00 90.31 99 HIS A C 1
ATOM 738 O O . HIS A 1 99 ? 0.708 -2.012 -8.801 1.00 90.31 99 HIS A O 1
ATOM 744 N N . PRO A 1 100 ? 0.432 -1.422 -10.969 1.00 83.81 100 PRO A N 1
ATOM 745 C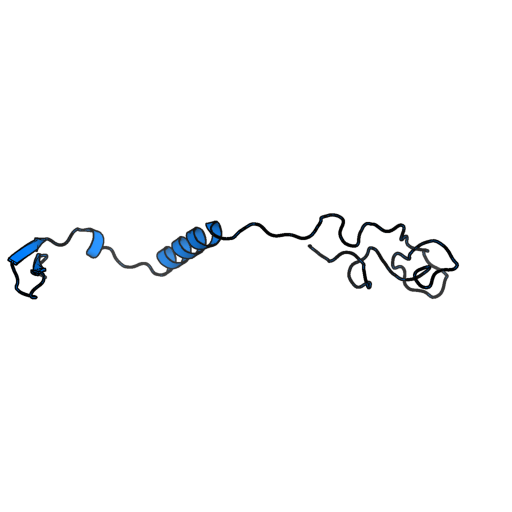 CA . PRO A 1 100 ? -0.118 -0.086 -10.719 1.00 83.81 100 PRO A CA 1
ATOM 746 C C . PRO A 1 100 ? -1.567 -0.088 -10.223 1.00 83.81 100 PRO A C 1
ATOM 748 O O . PRO A 1 100 ? -2.278 -1.083 -10.489 1.00 83.81 100 PRO A O 1
#

Foldseek 3Di:
DQQWDFDADPVGDGDDIHGHDPVVVDDDDVPVVVVVVVVVVVVPDDDDDDDPCFQVPAPFAFPDDDPPDDRATAGDDDDDPRGRAHTQDDPGDRHDHDPD

Radius of gyration: 32.34 Å; chains: 1; bounding box: 59×29×77 Å

Sequence (100 aa):
MENVLPVYDLEGKVIEKTEIPKVFFTPVRPDLVKRAVLAIQSLRFQPQGRDPLAGKRTTAESRGVGLGIARIPRVKGAGTPRAGQGGFAPGTVGGRLAHP

Secondary structure (DSSP, 8-state):
---EEEEE-TTS-EEEEEEPPGGGGSPP-HHHHHHHHHHHHHTTSPP----TTTTT-S--B---SSSSS----B---SSSTTTT-B-SSTTSTT-PPS--